Protein AF-A0A845TVR6-F1 (afdb_monomer_lite)

Secondary structure (DSSP, 8-state):
----PPP----PPP---------------PPPTT-EE-HHHHHHHH-S-SS-SS-EETTEE--EEE-TTT-TTTTTEEEEEPSTTHHHHHHHHHH--S-EEEEEEEETTEEEEEEEEEEEEEESSHHHHHHHHTTTT--GGGEEEEEEEEE-

pLDDT: mean 86.07, std 20.49, range [35.59, 98.5]

Sequence (152 aa):
MQRAKTKSLARVDISLATQNPTLIAPLPILFTIGECYTRDEIHGVLGGSKVSCLPSVDGKLVAACLSLKFSPAAPAVVLCGQGPKTTPASKLLALQRGKLPVFIKQAAGRWQFSGEFRVAEFFVDGPRFKECIAGSGRSLASVSYVVLLQPG

Structure (mmCIF, N/CA/C/O backbone):
data_AF-A0A845TVR6-F1
#
_entry.id   AF-A0A845TVR6-F1
#
loop_
_atom_site.group_PDB
_atom_site.id
_atom_site.type_symbol
_atom_site.label_atom_id
_atom_site.label_alt_id
_atom_site.label_comp_id
_atom_site.label_asym_id
_atom_site.label_entity_id
_atom_site.label_seq_id
_atom_site.pdbx_PDB_ins_code
_atom_site.Cartn_x
_atom_site.Cartn_y
_atom_site.Cartn_z
_atom_site.occupancy
_atom_site.B_iso_or_equiv
_atom_site.auth_seq_id
_atom_site.auth_comp_id
_atom_site.auth_asym_id
_atom_site.auth_atom_id
_atom_site.pdbx_PDB_model_num
ATOM 1 N N . MET A 1 1 ? -7.578 -3.354 89.042 1.00 43.09 1 MET A N 1
ATOM 2 C CA . MET A 1 1 ? -7.076 -4.260 87.981 1.00 43.09 1 MET A CA 1
ATOM 3 C C . MET A 1 1 ? -8.306 -4.841 87.281 1.00 43.09 1 MET A C 1
ATOM 5 O O . MET A 1 1 ? -9.115 -5.438 87.966 1.00 43.09 1 MET A O 1
ATOM 9 N N . GLN A 1 2 ? -8.706 -4.345 86.098 1.00 36.09 2 GLN A N 1
ATOM 10 C CA . GLN A 1 2 ? -8.334 -4.859 84.754 1.00 36.09 2 GLN A CA 1
ATOM 11 C C . GLN A 1 2 ? -8.658 -6.365 84.608 1.00 36.09 2 GLN A C 1
ATOM 13 O O . GLN A 1 2 ? -8.270 -7.129 85.472 1.00 36.09 2 GLN A O 1
ATOM 18 N N . ARG A 1 3 ? -9.308 -6.901 83.567 1.00 39.03 3 ARG A N 1
ATOM 19 C CA . ARG A 1 3 ? -9.632 -6.423 82.215 1.00 39.03 3 ARG A CA 1
ATOM 20 C C . ARG A 1 3 ? -10.641 -7.400 81.571 1.00 39.03 3 ARG A C 1
ATOM 22 O O . ARG A 1 3 ? -10.604 -8.592 81.839 1.00 39.03 3 ARG A O 1
ATOM 29 N N . ALA A 1 4 ? -11.482 -6.826 80.711 1.00 39.25 4 ALA A N 1
ATOM 30 C CA . ALA A 1 4 ? -12.146 -7.336 79.504 1.00 39.25 4 ALA A CA 1
ATOM 31 C C . ALA A 1 4 ? -12.286 -8.856 79.241 1.00 39.25 4 ALA A C 1
ATOM 33 O O . ALA A 1 4 ? -11.305 -9.574 79.073 1.00 39.25 4 ALA A O 1
ATOM 34 N N . LYS A 1 5 ? -13.541 -9.275 79.005 1.00 45.66 5 LYS A N 1
ATOM 35 C CA . LYS A 1 5 ? -13.907 -10.497 78.274 1.00 45.66 5 LYS A CA 1
ATOM 36 C C . LYS A 1 5 ? -13.563 -10.369 76.782 1.00 45.66 5 LYS A C 1
ATOM 38 O O . LYS A 1 5 ? -13.776 -9.329 76.161 1.00 45.66 5 LYS A O 1
ATOM 43 N N . THR A 1 6 ? -13.042 -11.463 76.243 1.00 41.06 6 THR A N 1
ATOM 44 C CA . THR A 1 6 ? -12.531 -11.670 74.885 1.00 41.06 6 THR A CA 1
ATOM 45 C C . THR A 1 6 ? -13.638 -11.693 73.819 1.00 41.06 6 THR A C 1
ATOM 47 O O . THR A 1 6 ? -14.706 -12.263 74.029 1.00 41.06 6 THR A O 1
ATOM 50 N N . LYS A 1 7 ? -13.345 -11.074 72.666 1.00 45.44 7 LYS A N 1
ATOM 51 C CA . LYS A 1 7 ? -14.117 -11.052 71.407 1.00 45.44 7 LYS A CA 1
ATOM 52 C C . LYS A 1 7 ? -14.033 -12.391 70.650 1.00 45.44 7 LYS A C 1
ATOM 54 O O . LYS A 1 7 ? -12.948 -12.955 70.589 1.00 45.44 7 LYS A O 1
ATOM 59 N N . SER A 1 8 ? -15.106 -12.796 69.960 1.00 38.44 8 SER A N 1
ATOM 60 C CA . SER A 1 8 ? -15.059 -13.585 68.704 1.00 38.44 8 SER A CA 1
ATOM 61 C C . SER A 1 8 ? -16.450 -13.582 68.037 1.00 38.44 8 SER A C 1
ATOM 63 O O . SER A 1 8 ? -17.403 -14.081 68.623 1.00 38.44 8 SER A O 1
ATOM 65 N N . LEU A 1 9 ? -16.683 -12.708 67.050 1.00 43.41 9 LEU A N 1
ATOM 66 C CA . LEU A 1 9 ? -16.792 -12.982 65.600 1.00 43.41 9 LEU A CA 1
ATOM 67 C C . LEU A 1 9 ? -17.912 -13.952 65.172 1.00 43.41 9 LEU A C 1
ATOM 69 O O . LEU A 1 9 ? -17.737 -15.163 65.230 1.00 43.41 9 LEU A O 1
ATOM 73 N N . ALA A 1 10 ? -18.973 -13.402 64.565 1.00 35.59 10 ALA A N 1
ATOM 74 C CA . ALA A 1 10 ? -19.658 -14.031 63.433 1.00 35.59 10 ALA A CA 1
ATOM 75 C C . ALA A 1 10 ? -20.468 -13.004 62.609 1.00 35.59 10 ALA A C 1
ATOM 77 O O . ALA A 1 10 ? -21.469 -12.478 63.076 1.00 35.59 10 ALA A O 1
ATOM 78 N N . ARG A 1 11 ? -19.994 -12.796 61.371 1.00 39.62 11 ARG A N 1
ATOM 79 C CA . ARG A 1 11 ? -20.730 -12.527 60.118 1.00 39.62 11 ARG A CA 1
ATOM 80 C C . ARG A 1 11 ? -21.574 -11.247 60.019 1.00 39.62 11 ARG A C 1
ATOM 82 O O . ARG A 1 11 ? -22.726 -11.199 60.420 1.00 39.62 11 ARG A O 1
ATOM 89 N N . VAL A 1 12 ? -20.984 -10.244 59.363 1.00 41.69 12 VAL A N 1
ATOM 90 C CA . VAL A 1 12 ? -21.722 -9.196 58.645 1.00 41.69 12 VAL A CA 1
ATOM 91 C C . VAL A 1 12 ? -22.066 -9.755 57.268 1.00 41.69 12 VAL A C 1
ATOM 93 O O . VAL A 1 12 ? -21.172 -10.213 56.552 1.00 41.69 12 VAL A O 1
ATOM 96 N N . ASP A 1 13 ? -23.355 -9.752 56.945 1.00 43.03 13 ASP A N 1
ATOM 97 C CA . ASP A 1 13 ? -23.871 -10.174 55.653 1.00 43.03 13 ASP A CA 1
ATOM 98 C C . ASP A 1 13 ? -23.418 -9.255 54.516 1.00 43.03 13 ASP A C 1
ATOM 100 O O . ASP A 1 13 ? -23.239 -8.042 54.643 1.00 43.03 13 ASP A O 1
ATOM 104 N N . ILE A 1 14 ? -23.200 -9.925 53.395 1.00 50.78 14 ILE A N 1
ATOM 105 C CA . ILE A 1 14 ? -22.651 -9.462 52.132 1.00 50.78 14 ILE A CA 1
ATOM 106 C C . ILE A 1 14 ? -23.632 -8.509 51.447 1.00 50.78 14 ILE A C 1
ATOM 108 O O . ILE A 1 14 ? -24.766 -8.886 51.172 1.00 50.78 14 ILE A O 1
ATOM 112 N N . SER A 1 15 ? -23.155 -7.329 51.050 1.00 46.66 15 SER A N 1
ATOM 113 C CA . SER A 1 15 ? -23.569 -6.722 49.780 1.00 46.66 15 SER A CA 1
ATOM 114 C C . SER A 1 15 ? -22.535 -5.689 49.331 1.00 46.66 15 SER A C 1
ATOM 116 O O . SER A 1 15 ? -22.668 -4.491 49.571 1.00 46.66 15 SER A O 1
ATOM 118 N N . LEU A 1 16 ? -21.463 -6.159 48.687 1.00 43.88 16 LEU A N 1
ATOM 119 C CA . LEU A 1 16 ? -20.768 -5.327 47.710 1.00 43.88 16 LEU A CA 1
ATOM 120 C C . LEU A 1 16 ? -21.459 -5.578 46.376 1.00 43.88 16 LEU A C 1
ATOM 122 O O . LEU A 1 16 ? -21.266 -6.624 45.760 1.00 43.88 16 LEU A O 1
ATOM 126 N N . ALA A 1 17 ? -22.261 -4.610 45.942 1.00 41.44 17 ALA A N 1
ATOM 127 C CA . ALA A 1 17 ? -22.633 -4.480 44.546 1.00 41.44 17 ALA A CA 1
ATOM 128 C C . ALA A 1 17 ? -21.341 -4.284 43.740 1.00 41.44 17 ALA A C 1
ATOM 130 O O . ALA A 1 17 ? -20.808 -3.179 43.631 1.00 41.44 17 ALA A O 1
ATOM 131 N N . THR A 1 18 ? -20.800 -5.380 43.220 1.00 41.19 18 THR A N 1
ATOM 132 C CA . THR A 1 18 ? -19.776 -5.373 42.187 1.00 41.19 18 THR A CA 1
ATOM 133 C C . THR A 1 18 ? -20.394 -4.736 40.954 1.00 41.19 18 THR A C 1
ATOM 135 O O . THR A 1 18 ? -21.139 -5.361 40.201 1.00 41.19 18 THR A O 1
ATOM 138 N N . GLN A 1 19 ? -20.112 -3.446 40.781 1.00 48.06 19 GLN A N 1
ATOM 139 C CA . GLN A 1 19 ? -20.274 -2.762 39.512 1.00 48.06 19 GLN A CA 1
ATOM 140 C C . GLN A 1 19 ? -19.525 -3.584 38.469 1.00 48.06 19 GLN A C 1
ATOM 142 O O . GLN A 1 19 ? -18.306 -3.724 38.521 1.00 48.06 19 GLN A O 1
ATOM 147 N N . ASN A 1 20 ? -20.293 -4.193 37.580 1.00 46.50 20 ASN A N 1
ATOM 148 C CA . ASN A 1 20 ? -19.806 -4.945 36.446 1.00 46.50 20 ASN A CA 1
ATOM 149 C C . ASN A 1 20 ? -19.301 -3.900 35.437 1.00 46.50 20 ASN A C 1
ATOM 151 O O . ASN A 1 20 ? -20.136 -3.159 34.911 1.00 46.50 20 ASN A O 1
ATOM 155 N N . PRO A 1 21 ? -17.990 -3.745 35.169 1.00 51.12 21 PRO A N 1
ATOM 156 C CA . PRO A 1 21 ? -17.586 -2.967 34.016 1.00 51.12 21 PRO A CA 1
ATOM 157 C C . PRO A 1 21 ? -17.974 -3.806 32.807 1.00 51.12 21 PRO A C 1
ATOM 159 O O . PRO A 1 21 ? -17.327 -4.802 32.486 1.00 51.12 21 PRO A O 1
ATOM 162 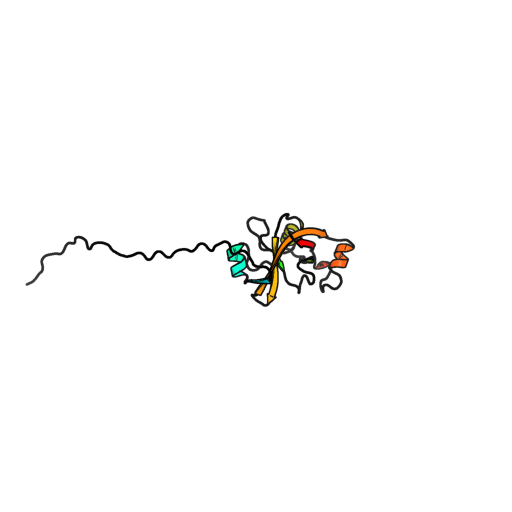N N . THR A 1 22 ? -19.084 -3.444 32.172 1.00 43.38 22 THR A N 1
ATOM 163 C CA . THR A 1 22 ? -19.470 -3.978 30.876 1.00 43.38 22 THR A CA 1
ATOM 164 C C . THR A 1 22 ? -18.304 -3.704 29.932 1.00 43.38 22 THR A C 1
ATOM 166 O O . THR A 1 22 ? -18.129 -2.590 29.441 1.00 43.38 22 THR A O 1
ATOM 169 N N . LEU A 1 23 ? -17.461 -4.714 29.717 1.00 46.72 23 LEU A N 1
ATOM 170 C CA . LEU A 1 23 ? -16.555 -4.772 28.584 1.00 46.72 23 LEU A CA 1
ATOM 171 C C . LEU A 1 23 ? -17.459 -4.819 27.360 1.00 46.72 23 LEU A C 1
ATOM 173 O O . LEU A 1 23 ? -17.896 -5.883 26.926 1.00 46.72 23 LEU A O 1
ATOM 177 N N . ILE A 1 24 ? -17.799 -3.639 26.848 1.00 49.94 24 ILE A N 1
ATOM 178 C CA . ILE A 1 24 ? -18.322 -3.496 25.503 1.00 49.94 24 ILE A CA 1
ATOM 179 C C . ILE A 1 24 ? -17.180 -3.990 24.623 1.00 49.94 24 ILE A C 1
ATOM 181 O O . ILE A 1 24 ? -16.223 -3.262 24.367 1.00 49.94 24 ILE A O 1
ATOM 185 N N . ALA A 1 25 ? -17.236 -5.261 24.224 1.00 45.59 25 ALA A N 1
ATOM 186 C CA . ALA A 1 25 ? -16.484 -5.709 23.070 1.00 45.59 25 ALA A CA 1
ATOM 187 C C . ALA A 1 25 ? -16.857 -4.729 21.950 1.00 45.59 25 ALA A C 1
ATOM 189 O O . ALA A 1 25 ? -18.056 -4.580 21.680 1.00 45.59 25 ALA A O 1
ATOM 190 N N . PRO A 1 26 ? -15.901 -3.978 21.375 1.00 49.22 26 PRO A N 1
ATOM 191 C CA . PRO A 1 26 ? -16.250 -3.047 20.326 1.00 49.22 26 PRO A CA 1
ATOM 192 C C . PRO A 1 26 ? -16.921 -3.862 19.223 1.00 49.22 26 PRO A C 1
ATOM 194 O O . PRO A 1 26 ? -16.365 -4.859 18.755 1.00 49.22 26 PRO A O 1
ATOM 197 N N . LEU A 1 27 ? -18.140 -3.458 18.848 1.00 44.81 27 LEU A N 1
ATOM 198 C CA . LEU A 1 27 ? -18.752 -3.869 17.586 1.00 44.81 27 LEU A CA 1
ATOM 199 C C . LEU A 1 27 ? -17.670 -3.778 16.504 1.00 44.81 27 LEU A C 1
ATOM 201 O O . LEU A 1 27 ? -16.853 -2.856 16.590 1.00 44.81 27 LEU A O 1
ATOM 205 N N . PRO A 1 28 ? -17.622 -4.687 15.514 1.00 52.03 28 PRO A N 1
ATOM 206 C CA . PRO A 1 28 ? -16.654 -4.560 14.437 1.00 52.03 28 PRO A CA 1
ATOM 207 C C . 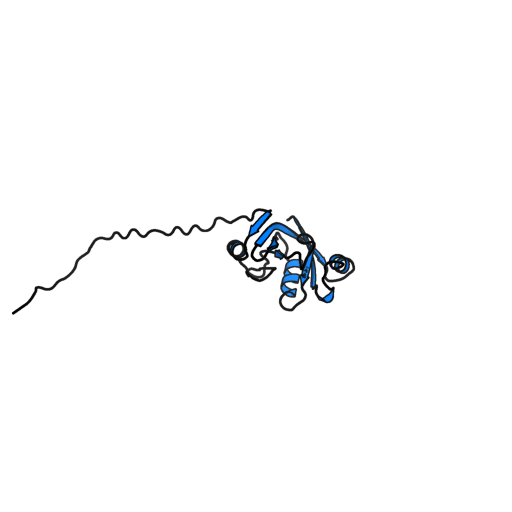PRO A 1 28 ? -16.843 -3.173 13.823 1.00 52.03 28 PRO A C 1
ATOM 209 O O . PRO A 1 28 ? -17.860 -2.904 13.183 1.00 52.03 28 PRO A O 1
ATOM 212 N N . ILE A 1 29 ? -15.908 -2.263 14.106 1.00 55.97 29 ILE A N 1
ATOM 213 C CA . ILE A 1 29 ? -15.930 -0.916 13.555 1.00 55.97 29 ILE A CA 1
ATOM 214 C C . ILE A 1 29 ? -15.633 -1.128 12.079 1.00 55.97 29 ILE A C 1
ATOM 216 O O . ILE A 1 29 ? -14.484 -1.328 11.685 1.00 55.97 29 ILE A O 1
ATOM 220 N N . LEU A 1 30 ? -16.687 -1.173 11.269 1.00 79.75 30 LEU A N 1
ATOM 221 C CA . LEU A 1 30 ? -16.538 -1.154 9.830 1.00 79.75 30 LEU A CA 1
ATOM 222 C C . LEU A 1 30 ? -16.007 0.233 9.477 1.00 79.75 30 LEU A C 1
ATOM 224 O O . LEU A 1 30 ? -16.609 1.245 9.837 1.00 79.75 30 LEU A O 1
ATOM 228 N N . PHE A 1 31 ? -14.850 0.287 8.827 1.00 93.94 31 PHE A N 1
ATOM 229 C CA . PHE A 1 31 ? -14.315 1.556 8.358 1.00 93.94 31 PHE A CA 1
ATOM 230 C C . PHE A 1 31 ? -15.258 2.156 7.310 1.00 93.94 31 PHE A C 1
ATOM 232 O O . PHE A 1 31 ? -15.701 1.468 6.388 1.00 93.94 31 PHE A O 1
ATOM 239 N N . THR A 1 32 ? -15.530 3.451 7.426 1.00 95.69 32 THR A N 1
ATOM 240 C CA . THR A 1 32 ? -16.369 4.200 6.488 1.00 95.69 32 THR A CA 1
ATOM 241 C C . THR A 1 32 ? -15.478 4.892 5.469 1.00 95.69 32 THR A C 1
ATOM 243 O O . THR A 1 32 ? -14.510 5.563 5.829 1.00 95.69 32 THR A O 1
ATOM 246 N N . ILE A 1 33 ? -15.763 4.701 4.178 1.00 96.25 33 ILE A N 1
ATOM 247 C CA . ILE A 1 33 ? -14.978 5.322 3.104 1.00 96.25 33 ILE A CA 1
ATOM 248 C C . ILE A 1 33 ? -15.029 6.844 3.265 1.00 96.25 33 ILE A C 1
ATOM 250 O O . ILE A 1 33 ? -16.102 7.417 3.421 1.00 96.25 33 ILE A O 1
ATOM 254 N N . GLY A 1 34 ? -13.865 7.488 3.210 1.00 96.44 34 GLY A N 1
ATOM 255 C CA . GLY A 1 34 ? -13.726 8.935 3.376 1.00 96.44 34 GLY A CA 1
ATOM 256 C C . GLY A 1 34 ? -13.456 9.387 4.814 1.00 96.44 34 GLY A C 1
ATOM 257 O O . GLY A 1 34 ? -12.933 10.488 4.996 1.00 96.44 34 GLY A O 1
ATOM 258 N N . GLU A 1 35 ? -13.691 8.539 5.817 1.00 97.62 35 GLU A N 1
ATOM 259 C CA . GLU A 1 35 ? -13.416 8.871 7.218 1.00 97.62 35 GLU A CA 1
ATOM 260 C C . GLU A 1 35 ? -11.941 8.689 7.584 1.00 97.62 35 GLU A C 1
ATOM 262 O O . GLU A 1 35 ? -11.224 7.872 6.997 1.00 97.62 35 GLU A O 1
ATOM 267 N N . CYS A 1 36 ? -11.475 9.475 8.556 1.00 97.50 36 CYS A N 1
ATOM 268 C CA . CYS A 1 36 ? -10.093 9.454 9.031 1.00 97.50 36 CYS A CA 1
ATOM 269 C C . CYS A 1 36 ? -9.947 8.689 10.344 1.00 97.50 36 CYS A C 1
ATOM 271 O O . CYS A 1 36 ? -10.695 8.909 11.288 1.00 97.50 36 CYS A O 1
ATOM 273 N N . TYR A 1 37 ? -8.890 7.886 10.415 1.00 97.12 37 TYR A N 1
ATOM 274 C CA . TYR A 1 37 ? -8.548 7.054 11.558 1.00 97.12 37 TYR A CA 1
ATOM 275 C C . TYR A 1 37 ? -7.084 7.243 11.955 1.00 97.12 37 TYR A C 1
ATOM 277 O O . TYR A 1 37 ? -6.208 7.575 11.146 1.00 97.12 37 TYR A O 1
ATOM 285 N N . THR A 1 38 ? -6.804 7.001 13.223 1.00 97.12 38 THR A N 1
ATOM 286 C CA . THR A 1 38 ? -5.464 6.909 13.791 1.00 97.12 38 THR A CA 1
ATOM 287 C C . THR A 1 38 ? -4.870 5.519 13.568 1.00 97.12 38 THR A C 1
ATOM 289 O O . THR A 1 38 ? -5.557 4.548 13.245 1.00 97.12 38 THR A O 1
ATOM 292 N N . ARG A 1 39 ? -3.552 5.380 13.763 1.00 96.94 39 ARG A N 1
ATOM 293 C CA . ARG A 1 39 ? -2.915 4.052 13.733 1.00 96.94 39 ARG A CA 1
ATOM 294 C C . ARG A 1 39 ? -3.376 3.158 14.883 1.00 96.94 39 ARG A C 1
ATOM 296 O O . ARG A 1 39 ? -3.361 1.944 14.705 1.00 96.94 39 ARG A O 1
ATOM 303 N N . ASP A 1 40 ? -3.780 3.737 16.013 1.00 96.44 40 ASP A N 1
ATOM 304 C CA . ASP A 1 40 ? -4.311 2.997 17.157 1.00 96.44 40 ASP A CA 1
ATOM 305 C C . ASP A 1 40 ? -5.694 2.418 16.863 1.00 96.44 40 ASP A C 1
ATOM 307 O O . ASP A 1 40 ? -5.903 1.236 17.111 1.00 96.44 40 ASP A O 1
ATOM 311 N N . GLU A 1 41 ? -6.593 3.192 16.253 1.00 95.94 41 GLU A N 1
ATOM 312 C CA . GLU A 1 41 ? -7.916 2.704 15.835 1.00 95.94 41 GLU A CA 1
ATOM 313 C C . GLU A 1 41 ? -7.798 1.619 14.763 1.00 95.94 41 GLU A C 1
ATOM 315 O O . GLU A 1 41 ? -8.393 0.551 14.898 1.00 95.94 41 GLU A O 1
ATOM 320 N N . ILE A 1 42 ? -6.962 1.837 13.738 1.00 96.50 42 ILE A N 1
ATOM 321 C CA . ILE A 1 42 ? -6.735 0.827 12.692 1.00 96.50 42 ILE A CA 1
ATOM 322 C C . ILE A 1 42 ? -6.196 -0.472 13.307 1.00 96.50 42 ILE A C 1
ATOM 324 O O . ILE A 1 42 ? -6.650 -1.558 12.955 1.00 96.50 42 ILE A O 1
ATOM 328 N N . HIS A 1 43 ? -5.242 -0.369 14.236 1.00 96.19 43 HIS A N 1
ATOM 329 C CA . HIS A 1 43 ? -4.699 -1.522 14.949 1.00 96.19 43 HIS A CA 1
ATOM 330 C C . HIS A 1 43 ? -5.732 -2.199 15.856 1.00 96.19 43 HIS A C 1
ATOM 332 O O . HIS A 1 43 ? -5.762 -3.422 15.913 1.00 96.19 43 HIS A O 1
ATOM 338 N N . GLY A 1 44 ? -6.574 -1.436 16.553 1.00 95.19 44 GLY A N 1
ATOM 339 C CA . GLY A 1 44 ? -7.605 -1.988 17.431 1.00 95.19 44 GLY A CA 1
ATOM 340 C C . GLY A 1 44 ? -8.610 -2.870 16.687 1.00 95.19 44 GLY A C 1
ATOM 341 O O . GLY A 1 44 ? -9.098 -3.840 17.256 1.00 95.19 44 GLY A O 1
ATOM 342 N N . VAL A 1 45 ? -8.873 -2.565 15.412 1.00 94.56 45 VAL A N 1
ATOM 343 C CA . VAL A 1 45 ? -9.805 -3.325 14.563 1.00 94.56 45 VAL A CA 1
ATOM 344 C C . VAL A 1 45 ? -9.110 -4.446 13.785 1.00 94.56 45 VAL A C 1
ATOM 346 O O . VAL A 1 45 ? -9.612 -5.564 13.742 1.00 94.56 45 VAL A O 1
ATOM 349 N N . LEU A 1 46 ? -7.969 -4.162 13.145 1.00 95.12 46 LEU A N 1
ATOM 350 C CA . LEU A 1 46 ? -7.321 -5.081 12.193 1.00 95.12 46 LEU A CA 1
ATOM 351 C C . LEU A 1 46 ? -6.097 -5.809 12.764 1.00 95.12 46 LEU A C 1
ATOM 353 O O . LEU A 1 46 ? -5.575 -6.733 12.142 1.00 95.12 46 LEU A O 1
ATOM 357 N N . GLY A 1 47 ? -5.594 -5.378 13.919 1.00 95.19 47 GLY A N 1
ATOM 358 C CA . GLY A 1 47 ? -4.334 -5.843 14.484 1.00 95.19 47 GLY A CA 1
ATOM 359 C C . GLY A 1 47 ? -3.103 -5.339 13.720 1.00 95.19 47 GLY A C 1
ATOM 360 O O . GLY A 1 47 ? -3.078 -4.260 13.121 1.00 95.19 47 GLY A O 1
ATOM 361 N N . GLY A 1 48 ? -2.028 -6.125 13.780 1.00 95.56 48 GLY A N 1
ATOM 362 C CA . GLY A 1 48 ? -0.760 -5.850 13.102 1.00 95.56 48 GLY A CA 1
ATOM 363 C C . GLY A 1 48 ? 0.004 -4.638 13.64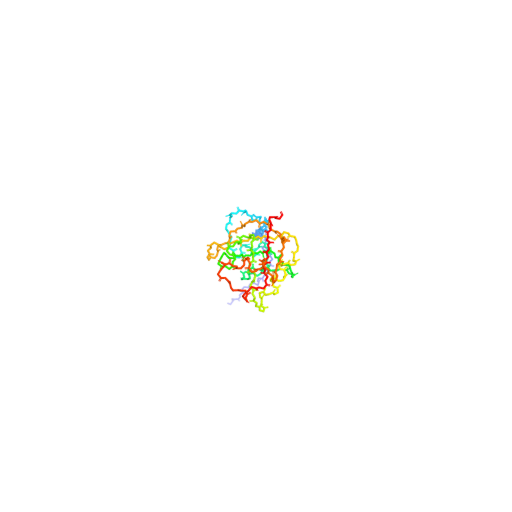7 1.00 95.56 48 GLY A C 1
ATOM 364 O O . GLY A 1 48 ? -0.354 -4.024 14.645 1.00 95.56 48 GLY A O 1
ATOM 365 N N . SER A 1 49 ? 1.124 -4.282 13.020 1.00 94.69 49 SER A N 1
ATOM 366 C CA . SER A 1 49 ? 2.001 -3.221 13.541 1.00 94.69 49 SER A CA 1
ATOM 367 C C . SER A 1 49 ? 1.424 -1.813 13.324 1.00 94.69 49 SER A C 1
ATOM 369 O O . SER A 1 49 ? 1.122 -1.458 12.189 1.00 94.69 49 SER A O 1
ATOM 371 N N . LYS A 1 50 ? 1.489 -0.934 14.333 1.00 96.00 50 LYS A N 1
ATOM 372 C CA . LYS A 1 50 ? 1.130 0.500 14.232 1.00 96.00 50 LYS A CA 1
ATOM 373 C C . LYS A 1 50 ? 2.091 1.349 13.382 1.00 96.00 50 LYS A C 1
ATOM 375 O O . LYS A 1 50 ? 1.709 2.414 12.908 1.00 96.00 50 LYS A O 1
ATOM 380 N N . VAL A 1 51 ? 3.318 0.879 13.148 1.00 93.12 51 VAL A N 1
ATOM 381 C CA . VAL A 1 51 ? 4.381 1.649 12.466 1.00 93.12 51 VAL A CA 1
ATOM 382 C C . VAL A 1 51 ? 4.517 1.282 10.984 1.00 93.12 51 VAL A C 1
ATOM 384 O O . VAL A 1 51 ? 4.652 2.160 10.136 1.00 93.12 51 VAL A O 1
ATOM 387 N N . SER A 1 52 ? 4.470 -0.011 10.659 1.00 92.75 52 SER A N 1
ATOM 388 C CA . SER A 1 52 ? 4.519 -0.514 9.280 1.00 92.75 52 SER A CA 1
ATOM 389 C C . SER A 1 52 ? 3.400 0.069 8.410 1.00 92.75 52 SER A C 1
ATOM 391 O O . SER A 1 52 ? 2.247 0.145 8.836 1.00 92.75 52 SER A O 1
ATOM 393 N N . CYS A 1 53 ? 3.748 0.410 7.165 1.00 94.19 53 CYS A N 1
ATOM 394 C CA . CYS A 1 53 ? 2.791 0.770 6.113 1.00 94.19 53 CYS A CA 1
ATOM 395 C C . CYS A 1 53 ? 1.991 -0.445 5.620 1.00 94.19 53 CYS A C 1
ATOM 397 O O . CYS A 1 53 ? 0.900 -0.290 5.091 1.00 94.19 53 CYS A O 1
ATOM 399 N N . LEU A 1 54 ? 2.523 -1.653 5.796 1.00 96.38 54 LEU A N 1
ATOM 400 C CA . LEU A 1 54 ? 1.871 -2.912 5.446 1.00 96.38 54 LEU A CA 1
ATOM 401 C C . LEU A 1 54 ? 1.794 -3.761 6.724 1.00 96.38 54 LEU A C 1
ATOM 403 O O . LEU A 1 54 ? 2.652 -4.623 6.942 1.00 96.38 54 LEU A O 1
ATOM 407 N N . PRO A 1 55 ? 0.883 -3.436 7.662 1.00 96.50 55 PRO A N 1
ATOM 408 C CA . PRO A 1 55 ? 0.682 -4.247 8.856 1.00 96.50 55 PRO A CA 1
ATOM 409 C C . PRO A 1 55 ? 0.252 -5.665 8.477 1.00 96.50 55 PRO A C 1
ATOM 411 O O . PRO A 1 55 ? -0.567 -5.864 7.578 1.00 96.50 55 PRO A O 1
ATOM 414 N N . SER A 1 56 ? 0.793 -6.643 9.198 1.00 96.19 56 SER A N 1
ATOM 415 C CA . SER A 1 56 ? 0.447 -8.054 9.057 1.00 96.19 56 SER A CA 1
ATOM 416 C C . SER A 1 56 ? 0.129 -8.701 10.395 1.00 96.19 56 SER A C 1
ATOM 418 O O . SER A 1 56 ? 0.625 -8.266 11.436 1.00 96.19 56 SER A O 1
ATOM 420 N N . VAL A 1 57 ? -0.687 -9.748 10.331 1.00 95.81 57 VAL A N 1
ATOM 421 C CA . VAL A 1 57 ? -0.998 -10.684 11.414 1.00 95.81 57 VAL A CA 1
ATOM 422 C C . VAL A 1 57 ? -0.834 -12.086 10.833 1.00 95.81 57 VAL A C 1
ATOM 424 O O . VAL A 1 57 ? -1.291 -12.340 9.720 1.00 95.81 57 VAL A O 1
ATOM 427 N N . ASP A 1 58 ? -0.108 -12.959 11.531 1.00 93.69 58 ASP A N 1
ATOM 428 C CA . ASP A 1 58 ? 0.119 -14.359 11.135 1.00 93.69 58 ASP A CA 1
ATOM 429 C C . ASP A 1 58 ? 0.552 -14.542 9.668 1.00 93.69 58 ASP A C 1
ATOM 431 O O . ASP A 1 58 ? 0.066 -15.403 8.935 1.00 93.69 58 ASP A O 1
ATOM 435 N N . GLY A 1 59 ? 1.465 -13.679 9.209 1.00 91.88 59 GLY A N 1
ATOM 436 C CA . GLY A 1 59 ? 2.019 -13.735 7.852 1.00 91.88 59 GLY A CA 1
ATOM 437 C C . GLY A 1 59 ? 1.090 -13.231 6.741 1.00 91.88 59 GLY A C 1
ATOM 438 O O . GLY A 1 59 ? 1.444 -13.360 5.572 1.00 91.88 59 GLY A O 1
ATOM 439 N N . LYS A 1 60 ? -0.061 -12.632 7.072 1.00 95.62 60 LYS A N 1
ATOM 440 C CA . LYS A 1 60 ? -0.996 -12.023 6.112 1.00 95.62 60 LYS A CA 1
ATOM 441 C C . LYS A 1 60 ? -1.103 -10.523 6.332 1.00 95.62 60 LYS A C 1
ATOM 443 O O . LYS A 1 60 ? -1.177 -10.067 7.470 1.00 95.62 60 LYS A O 1
ATOM 448 N N . LEU A 1 61 ? -1.122 -9.744 5.253 1.00 96.88 61 LEU A N 1
ATOM 449 C CA . LEU A 1 61 ? -1.398 -8.312 5.330 1.00 96.88 61 LEU A CA 1
ATOM 450 C C . LEU A 1 61 ? -2.856 -8.091 5.714 1.00 96.88 61 LEU A C 1
ATOM 452 O O . LEU A 1 61 ? -3.750 -8.667 5.095 1.00 96.88 61 LEU A O 1
ATOM 456 N N . VAL A 1 62 ? -3.070 -7.229 6.702 1.00 97.12 62 VAL A N 1
ATOM 457 C CA . VAL A 1 62 ? -4.407 -6.872 7.197 1.00 97.12 62 VAL A CA 1
ATOM 458 C C . VAL A 1 62 ? -4.849 -5.487 6.732 1.00 97.12 62 VAL A C 1
ATOM 460 O O . VAL A 1 62 ? -6.038 -5.205 6.703 1.00 97.12 62 VAL A O 1
ATOM 463 N N . ALA A 1 63 ? -3.908 -4.626 6.332 1.00 97.50 63 ALA A N 1
ATOM 464 C CA . ALA A 1 63 ? -4.194 -3.337 5.709 1.00 97.50 63 ALA A CA 1
ATOM 465 C C . ALA A 1 63 ? -3.009 -2.847 4.865 1.00 97.50 63 ALA A C 1
ATOM 467 O O . ALA A 1 63 ? -1.876 -3.301 5.037 1.00 97.50 63 ALA A O 1
ATOM 468 N N . ALA A 1 64 ? -3.257 -1.845 4.022 1.00 97.88 64 ALA A N 1
ATOM 469 C CA . ALA A 1 64 ? -2.232 -1.001 3.423 1.00 97.88 64 ALA A CA 1
ATOM 470 C C . ALA A 1 64 ? -2.425 0.455 3.864 1.00 97.88 64 ALA A C 1
ATOM 472 O O . ALA A 1 64 ? -3.375 1.119 3.473 1.00 97.88 64 ALA A O 1
ATOM 473 N N . CYS A 1 65 ? -1.511 0.962 4.683 1.00 98.00 65 CYS A N 1
ATOM 474 C CA . CYS A 1 65 ? -1.447 2.351 5.125 1.00 98.00 65 CYS A CA 1
ATOM 475 C C . CYS A 1 65 ? -0.415 3.093 4.268 1.00 98.00 65 CYS A C 1
ATOM 477 O O . CYS A 1 65 ? 0.786 3.055 4.540 1.00 98.00 65 CYS A O 1
ATOM 479 N N . LEU A 1 66 ? -0.881 3.756 3.213 1.00 97.81 66 LEU A N 1
ATOM 480 C CA . LEU A 1 66 ? -0.061 4.342 2.156 1.00 97.81 66 LEU A CA 1
ATOM 481 C C . LEU A 1 66 ? 0.092 5.858 2.303 1.00 97.81 66 LEU A C 1
ATOM 483 O O . LEU A 1 66 ? -0.767 6.551 2.840 1.00 97.81 66 LEU A O 1
ATOM 487 N N . SER A 1 67 ? 1.187 6.399 1.775 1.00 96.75 67 SER A N 1
ATOM 488 C CA . SER A 1 67 ? 1.408 7.844 1.705 1.00 96.75 67 SER A CA 1
ATOM 489 C C . SER A 1 67 ? 1.621 8.277 0.263 1.00 96.75 67 SER A C 1
ATOM 491 O O . SER A 1 67 ? 2.488 7.730 -0.422 1.00 96.75 67 SER A O 1
ATOM 493 N N . LEU A 1 68 ? 0.907 9.327 -0.150 1.00 96.69 68 LEU A N 1
ATOM 494 C CA . LEU A 1 68 ? 1.045 9.929 -1.481 1.00 96.69 68 LEU A CA 1
ATOM 495 C C . LEU A 1 68 ? 2.459 10.466 -1.748 1.00 96.69 68 LEU A C 1
ATOM 497 O O . LEU A 1 68 ? 2.885 10.538 -2.892 1.00 96.69 68 LEU A O 1
ATOM 501 N N . LYS A 1 69 ? 3.242 10.746 -0.697 1.00 95.19 69 LYS A N 1
ATOM 502 C CA . LYS A 1 69 ? 4.664 11.096 -0.831 1.00 95.19 69 LYS A CA 1
ATOM 503 C C . LYS A 1 69 ? 5.491 9.974 -1.473 1.00 95.19 69 LYS A C 1
ATOM 505 O O . LYS A 1 69 ? 6.449 10.254 -2.181 1.00 95.19 69 LYS A O 1
ATOM 510 N N . PHE A 1 70 ? 5.169 8.713 -1.180 1.00 94.69 70 PHE A N 1
ATOM 511 C CA . PHE A 1 70 ? 5.916 7.554 -1.684 1.00 94.69 70 PHE A CA 1
ATOM 512 C C . PHE A 1 70 ? 5.207 6.847 -2.836 1.00 94.69 70 PHE A C 1
ATOM 514 O O . PHE A 1 70 ? 5.851 6.148 -3.612 1.00 94.69 70 PHE A O 1
ATOM 521 N N . SER A 1 71 ? 3.890 6.999 -2.939 1.00 96.88 71 SER A N 1
ATOM 522 C CA . SER A 1 71 ? 3.064 6.441 -4.008 1.00 96.88 71 SER A CA 1
ATOM 523 C C . SER A 1 71 ? 2.033 7.491 -4.430 1.00 96.88 71 SER A C 1
ATOM 525 O O . SER A 1 71 ? 0.908 7.462 -3.935 1.00 96.88 71 SER A O 1
ATOM 527 N N . PRO A 1 72 ? 2.412 8.446 -5.300 1.00 97.38 72 PRO A N 1
ATOM 528 C CA . PRO A 1 72 ? 1.555 9.579 -5.668 1.00 97.38 72 PRO A CA 1
ATOM 529 C C . PRO A 1 72 ? 0.223 9.183 -6.311 1.00 97.38 72 PRO A C 1
ATOM 531 O O . PRO A 1 72 ? -0.760 9.894 -6.159 1.00 97.38 72 PRO A O 1
ATOM 534 N N . ALA A 1 73 ? 0.188 8.033 -6.987 1.00 97.19 73 ALA A N 1
ATOM 535 C CA . ALA A 1 73 ? -1.005 7.478 -7.623 1.00 97.19 73 ALA A CA 1
ATOM 536 C C . ALA A 1 73 ? -1.722 6.417 -6.758 1.00 97.19 73 ALA A C 1
ATOM 538 O O . ALA A 1 73 ? -2.516 5.624 -7.270 1.00 97.19 73 ALA A O 1
ATOM 539 N N . ALA A 1 74 ? -1.445 6.363 -5.450 1.00 97.19 74 ALA A N 1
ATOM 540 C CA . ALA A 1 74 ? -2.209 5.516 -4.539 1.00 97.19 74 ALA A CA 1
ATOM 541 C C . ALA A 1 74 ? -3.676 6.000 -4.446 1.00 97.19 74 ALA A C 1
ATOM 543 O O . ALA A 1 74 ? -3.926 7.202 -4.530 1.00 97.19 74 ALA A O 1
ATOM 544 N N . PRO A 1 75 ? -4.651 5.092 -4.248 1.00 97.44 75 PRO A N 1
ATOM 545 C CA . PRO A 1 75 ? -4.479 3.662 -3.975 1.00 97.44 75 PRO A CA 1
ATOM 546 C C . PRO A 1 75 ? -4.198 2.807 -5.220 1.00 97.44 75 PRO A C 1
ATOM 548 O O . PRO A 1 75 ? -3.696 1.701 -5.067 1.00 97.44 75 PRO A O 1
ATOM 551 N N . ALA A 1 76 ? -4.474 3.300 -6.431 1.00 97.94 76 ALA A N 1
ATOM 552 C CA . ALA A 1 76 ? -4.422 2.501 -7.659 1.00 97.94 76 ALA A CA 1
ATOM 553 C C . ALA A 1 76 ? -3.020 1.959 -7.988 1.00 97.94 76 ALA A C 1
ATOM 555 O O . ALA A 1 76 ? -2.893 0.836 -8.472 1.00 97.94 76 ALA A O 1
ATOM 556 N N . VAL A 1 77 ? -1.966 2.729 -7.704 1.00 98.12 77 VAL A N 1
ATOM 557 C CA . VAL A 1 77 ? -0.572 2.311 -7.904 1.00 98.12 77 VAL A CA 1
ATOM 558 C C . VAL A 1 77 ? 0.199 2.438 -6.599 1.00 98.12 77 VAL A C 1
ATOM 560 O O . VAL A 1 77 ? 0.307 3.524 -6.026 1.00 98.12 77 VAL A O 1
ATOM 563 N N . VAL A 1 78 ? 0.793 1.333 -6.154 1.00 98.12 78 VAL A N 1
ATOM 564 C CA . VAL A 1 78 ? 1.656 1.287 -4.972 1.00 98.12 78 VAL A CA 1
ATOM 565 C C . VAL A 1 78 ? 3.096 1.050 -5.405 1.00 98.12 78 VAL A C 1
ATOM 567 O O . VAL A 1 78 ? 3.421 0.031 -6.013 1.00 98.12 78 VAL A O 1
ATOM 570 N N . LEU A 1 79 ? 3.973 1.996 -5.069 1.00 98.06 79 LEU A N 1
ATOM 571 C CA . LEU A 1 79 ? 5.408 1.913 -5.335 1.00 98.06 79 LEU A CA 1
ATOM 572 C C . LEU A 1 79 ? 6.112 1.378 -4.090 1.00 98.06 79 LEU A C 1
ATOM 574 O O . LEU A 1 79 ? 6.477 2.128 -3.178 1.00 98.06 79 LEU A O 1
ATOM 578 N N . CYS A 1 80 ? 6.288 0.065 -4.030 1.00 96.56 80 CYS A N 1
ATOM 579 C CA . CYS A 1 80 ? 6.819 -0.593 -2.851 1.00 96.56 80 CYS A CA 1
ATOM 580 C C . CYS A 1 80 ? 8.332 -0.376 -2.729 1.00 96.56 80 CYS A C 1
ATOM 582 O O . CYS A 1 80 ? 9.084 -0.538 -3.687 1.00 96.56 80 CYS A O 1
ATOM 584 N N . GLY A 1 81 ? 8.804 -0.002 -1.540 1.00 93.06 81 GLY A N 1
ATOM 585 C CA . GLY A 1 81 ? 10.216 0.312 -1.319 1.00 93.06 81 GLY A CA 1
ATOM 586 C C . GLY A 1 81 ? 11.146 -0.895 -1.400 1.00 93.06 81 GLY A C 1
ATOM 587 O O . GLY A 1 81 ? 10.756 -2.015 -1.075 1.00 93.06 81 GLY A O 1
ATOM 588 N N . GLN A 1 82 ? 12.391 -0.647 -1.794 1.00 92.56 82 GLN A N 1
ATOM 589 C CA . GLN A 1 82 ? 13.498 -1.598 -1.706 1.00 92.56 82 GLN A CA 1
ATOM 590 C C . GLN A 1 82 ? 14.159 -1.508 -0.323 1.00 92.56 82 GLN A C 1
ATOM 592 O O . GLN A 1 82 ? 14.325 -0.415 0.220 1.00 92.56 82 GLN A O 1
ATOM 597 N N . GLY A 1 83 ? 14.509 -2.651 0.269 1.00 91.06 83 GLY A N 1
ATOM 598 C CA . GLY A 1 83 ? 15.220 -2.712 1.552 1.00 91.06 83 GLY A CA 1
ATOM 599 C C . GLY A 1 83 ? 14.963 -3.990 2.363 1.00 91.06 83 GLY A C 1
ATOM 600 O O . GLY A 1 83 ? 13.986 -4.694 2.101 1.00 91.06 83 GLY A O 1
ATOM 601 N N . PRO A 1 84 ? 15.793 -4.300 3.378 1.00 88.00 84 PRO A N 1
ATOM 602 C CA . PRO A 1 84 ? 15.731 -5.585 4.087 1.00 88.00 84 PRO A CA 1
ATOM 603 C C . PRO A 1 84 ? 14.390 -5.843 4.786 1.00 88.00 84 PRO A C 1
ATOM 605 O O . PRO A 1 84 ? 13.910 -6.970 4.819 1.00 88.00 84 PRO A O 1
ATOM 608 N N . LYS A 1 85 ? 13.766 -4.786 5.323 1.00 85.88 85 LYS A N 1
ATOM 609 C CA . LYS A 1 85 ? 12.478 -4.870 6.033 1.00 85.88 85 LYS A CA 1
ATOM 610 C C . LYS A 1 85 ? 11.267 -4.648 5.124 1.00 85.88 85 LYS A C 1
ATOM 612 O O . LYS A 1 85 ? 10.185 -5.138 5.420 1.00 85.88 85 LYS A O 1
ATOM 617 N N . THR A 1 86 ? 11.433 -3.894 4.040 1.00 88.69 86 THR A N 1
ATOM 618 C CA . THR A 1 86 ? 10.341 -3.491 3.142 1.00 88.69 86 THR A CA 1
ATOM 619 C C . THR A 1 86 ? 10.086 -4.528 2.060 1.00 88.69 86 THR A C 1
ATOM 621 O O . THR A 1 86 ? 8.937 -4.890 1.844 1.00 88.69 86 THR A O 1
ATOM 624 N N . THR A 1 87 ? 11.137 -5.069 1.442 1.00 92.62 87 THR A N 1
ATOM 625 C CA . THR A 1 87 ? 11.029 -6.019 0.320 1.00 92.62 87 THR A CA 1
ATOM 626 C C . THR A 1 87 ? 10.191 -7.262 0.647 1.00 92.62 87 THR A C 1
ATOM 628 O O . THR A 1 87 ? 9.366 -7.636 -0.188 1.00 92.62 87 THR A O 1
ATOM 631 N N . PRO A 1 88 ? 10.310 -7.893 1.837 1.00 94.50 88 PRO A N 1
ATOM 632 C CA . PRO A 1 88 ? 9.442 -9.016 2.192 1.00 94.50 88 PRO A CA 1
ATOM 633 C C . PRO A 1 88 ? 7.957 -8.631 2.227 1.00 94.50 88 PRO A C 1
ATOM 635 O O . PRO A 1 88 ? 7.123 -9.364 1.700 1.00 94.50 88 PRO A O 1
ATOM 638 N N . ALA A 1 89 ? 7.627 -7.457 2.775 1.00 94.06 89 ALA A N 1
ATOM 639 C CA . ALA A 1 89 ? 6.258 -6.947 2.798 1.00 94.06 89 ALA A CA 1
ATOM 640 C C . ALA A 1 89 ? 5.760 -6.562 1.393 1.00 94.06 89 ALA A C 1
ATOM 642 O O . ALA A 1 89 ? 4.607 -6.825 1.068 1.00 94.06 89 ALA A O 1
ATOM 643 N N . SER A 1 90 ? 6.629 -6.009 0.539 1.00 94.88 90 SER A N 1
ATOM 644 C CA . SER A 1 90 ? 6.333 -5.721 -0.872 1.00 94.88 90 SER A CA 1
ATOM 645 C C . SER A 1 90 ? 5.970 -6.988 -1.644 1.00 94.88 90 SER A C 1
ATOM 647 O O . SER A 1 90 ? 4.953 -7.031 -2.331 1.00 94.88 90 SER A O 1
ATOM 649 N N . LYS A 1 91 ? 6.781 -8.042 -1.489 1.00 96.75 91 LYS A N 1
ATOM 650 C CA . LYS A 1 91 ? 6.529 -9.349 -2.101 1.00 96.75 91 LYS A CA 1
ATOM 651 C C . LYS A 1 91 ? 5.225 -9.951 -1.580 1.00 96.75 91 LYS A C 1
ATOM 653 O O . LYS A 1 91 ? 4.447 -10.482 -2.365 1.00 96.75 91 LYS A O 1
ATOM 658 N N . LEU A 1 92 ? 4.973 -9.850 -0.273 1.00 96.94 92 LEU A N 1
ATOM 659 C CA . LEU A 1 92 ? 3.725 -10.327 0.318 1.00 96.94 92 LEU A CA 1
ATOM 660 C C . LEU A 1 92 ? 2.515 -9.579 -0.253 1.00 96.94 92 LEU A C 1
ATOM 662 O O . LEU A 1 92 ? 1.547 -10.228 -0.628 1.00 96.94 92 LEU A O 1
ATOM 666 N N . LEU A 1 93 ? 2.589 -8.250 -0.394 1.00 97.25 93 LEU A N 1
ATOM 667 C CA . LEU A 1 93 ? 1.532 -7.464 -1.032 1.00 97.25 93 LEU A CA 1
ATOM 668 C C . LEU A 1 93 ? 1.283 -7.930 -2.464 1.00 97.25 93 LEU A C 1
ATOM 670 O O . LEU A 1 93 ? 0.142 -8.194 -2.802 1.00 97.25 93 LEU A O 1
ATOM 674 N N . ALA A 1 94 ? 2.329 -8.071 -3.280 1.00 97.38 94 ALA A N 1
ATOM 675 C CA . ALA A 1 94 ? 2.207 -8.467 -4.683 1.00 97.38 94 ALA A CA 1
ATOM 676 C C . ALA A 1 94 ? 1.554 -9.849 -4.881 1.00 97.38 94 ALA A C 1
ATOM 678 O O . ALA A 1 94 ? 0.867 -10.078 -5.877 1.00 97.38 94 ALA A O 1
ATOM 679 N N . LEU A 1 95 ? 1.778 -10.778 -3.947 1.00 96.50 95 LEU A N 1
ATOM 680 C CA . LEU A 1 95 ? 1.327 -12.167 -4.064 1.00 96.50 95 LEU A CA 1
ATOM 681 C C . LEU A 1 95 ? 0.026 -12.460 -3.309 1.00 96.50 95 LEU A C 1
ATOM 683 O O . LEU A 1 95 ? -0.691 -13.391 -3.684 1.00 96.50 95 LEU A O 1
ATOM 687 N N . GLN A 1 96 ? -0.285 -11.704 -2.253 1.00 95.25 96 GLN A N 1
ATOM 688 C CA . GLN A 1 96 ? -1.491 -11.919 -1.463 1.00 95.25 96 GLN A CA 1
ATOM 689 C C . GLN A 1 96 ? -2.740 -11.661 -2.310 1.00 95.25 96 GLN A C 1
ATOM 691 O O . GLN A 1 96 ? -2.871 -10.655 -3.006 1.00 95.25 96 GLN A O 1
ATOM 696 N N . ARG A 1 97 ? -3.687 -12.596 -2.227 1.00 93.38 97 ARG A N 1
ATOM 697 C CA . ARG A 1 97 ? -4.995 -12.505 -2.877 1.00 93.38 97 ARG A CA 1
ATOM 698 C C . ARG A 1 97 ? -6.069 -12.166 -1.850 1.00 93.38 97 ARG A C 1
ATOM 700 O O . ARG A 1 97 ? -5.892 -12.407 -0.658 1.00 93.38 97 ARG A O 1
ATOM 707 N N . GLY A 1 98 ? -7.190 -11.647 -2.337 1.00 93.00 98 GLY A N 1
ATOM 708 C CA . GLY A 1 98 ? -8.311 -11.213 -1.508 1.00 93.00 98 GLY A CA 1
ATOM 709 C C . GLY A 1 98 ? -8.356 -9.702 -1.312 1.00 93.00 98 GLY A C 1
ATOM 710 O O . GLY A 1 98 ? -7.553 -8.958 -1.881 1.00 93.00 98 GLY A O 1
ATOM 711 N N . LYS A 1 99 ? -9.349 -9.270 -0.535 1.00 94.75 99 LYS A N 1
ATOM 712 C CA . LYS A 1 99 ? -9.579 -7.865 -0.212 1.00 94.75 99 LYS A CA 1
ATOM 713 C C . LYS A 1 99 ? -8.604 -7.393 0.866 1.00 94.75 99 LYS A C 1
ATOM 715 O O . LYS A 1 99 ? -8.289 -8.131 1.796 1.00 94.75 99 LYS A O 1
ATOM 720 N N . LEU A 1 100 ? -8.134 -6.163 0.718 1.00 96.12 100 LEU A N 1
ATOM 721 C CA . LEU A 1 100 ? -7.203 -5.488 1.605 1.00 96.12 100 LEU A CA 1
ATOM 722 C C . LEU A 1 100 ? -7.722 -4.067 1.868 1.00 96.12 100 LEU A C 1
ATOM 724 O O . LEU A 1 100 ? -7.815 -3.276 0.924 1.00 96.12 100 LEU A O 1
ATOM 728 N N . PRO A 1 101 ? -8.042 -3.718 3.122 1.00 97.44 101 PRO A N 1
ATOM 729 C CA . PRO A 1 101 ? -8.349 -2.349 3.518 1.00 97.44 101 PRO A CA 1
ATOM 730 C C . PRO A 1 101 ? -7.195 -1.394 3.186 1.00 97.44 101 PRO A C 1
ATOM 732 O O . PRO A 1 101 ? -6.054 -1.629 3.598 1.00 97.44 101 PRO A O 1
ATOM 735 N N . VAL A 1 102 ? -7.475 -0.304 2.468 1.00 98.38 102 VAL A N 1
ATOM 736 C CA . VAL A 1 102 ? -6.471 0.710 2.114 1.00 98.38 102 VAL A CA 1
ATOM 737 C C . VAL A 1 102 ? -6.765 2.026 2.820 1.00 98.38 102 VAL A C 1
ATOM 739 O O . VAL A 1 102 ? -7.875 2.549 2.767 1.00 98.38 102 VAL A O 1
ATOM 742 N N . PHE A 1 103 ? -5.736 2.592 3.441 1.00 98.50 103 PHE A N 1
ATOM 743 C CA . PHE A 1 103 ? -5.773 3.878 4.117 1.00 98.50 103 PHE A CA 1
ATOM 744 C C . PHE A 1 103 ? -4.732 4.821 3.523 1.00 98.50 103 PHE A C 1
ATOM 746 O O . PHE A 1 103 ? -3.570 4.443 3.366 1.00 98.50 103 PHE A O 1
ATOM 753 N N . ILE A 1 104 ? -5.116 6.064 3.246 1.00 98.44 104 ILE A N 1
ATOM 754 C CA . ILE A 1 104 ? -4.231 7.095 2.699 1.00 98.44 104 ILE A CA 1
ATOM 755 C C . ILE A 1 104 ? -3.890 8.113 3.784 1.00 98.44 104 ILE A C 1
ATOM 757 O O . ILE A 1 104 ? -4.766 8.687 4.431 1.00 98.44 104 ILE A O 1
ATOM 761 N N . LYS A 1 105 ? -2.596 8.355 3.994 1.00 98.19 105 LYS A N 1
ATOM 762 C CA . LYS A 1 105 ? -2.114 9.352 4.950 1.00 98.19 105 LYS A CA 1
ATOM 763 C C . LYS A 1 105 ? -2.517 10.758 4.507 1.00 98.19 105 LYS A C 1
ATOM 765 O O . LYS A 1 105 ? -2.009 11.238 3.497 1.00 98.19 105 LYS A O 1
ATOM 770 N N . GLN A 1 106 ? -3.327 11.430 5.321 1.00 97.81 106 GLN A N 1
ATOM 771 C CA . GLN A 1 106 ? -3.719 12.830 5.130 1.00 97.81 106 GLN A CA 1
ATOM 772 C C . GLN A 1 106 ? -2.833 13.783 5.942 1.00 97.81 106 GLN A C 1
ATOM 774 O O . GLN A 1 106 ? -2.456 14.854 5.479 1.00 97.81 106 GLN A O 1
ATOM 779 N N . ALA A 1 107 ? -2.473 13.396 7.170 1.00 96.00 107 ALA A N 1
ATOM 780 C CA . ALA A 1 107 ? -1.580 14.163 8.039 1.00 96.00 107 ALA A CA 1
ATOM 781 C C . ALA A 1 107 ? -0.879 13.247 9.055 1.00 96.00 107 ALA A C 1
ATOM 783 O O . ALA A 1 107 ? -1.056 12.025 9.050 1.00 96.00 107 ALA A O 1
ATOM 784 N N . ALA A 1 108 ? -0.067 13.820 9.947 1.00 93.50 108 ALA A N 1
ATOM 785 C CA . ALA A 1 108 ? 0.398 13.094 11.125 1.00 93.50 108 ALA A CA 1
ATOM 786 C C . ALA A 1 108 ? -0.815 12.593 11.928 1.00 93.50 108 ALA A C 1
ATOM 788 O O . ALA A 1 108 ? -1.731 13.357 12.210 1.00 93.50 108 ALA A O 1
ATOM 789 N N . GLY A 1 109 ? -0.853 11.291 12.217 1.00 94.06 109 GLY A N 1
ATOM 790 C CA . GLY A 1 109 ? -1.955 10.667 12.955 1.00 94.06 109 GLY A CA 1
ATOM 791 C C . GLY A 1 109 ? -3.288 10.534 12.208 1.00 94.06 109 GLY A C 1
ATOM 792 O O . GLY A 1 109 ? -4.186 9.923 12.766 1.00 94.06 109 GLY A O 1
ATOM 793 N N . ARG A 1 110 ? -3.432 11.030 10.967 1.00 97.50 110 ARG A N 1
ATOM 794 C CA . ARG A 1 110 ? -4.698 10.965 10.209 1.00 97.50 110 ARG A CA 1
ATOM 795 C C . ARG A 1 110 ? -4.562 10.145 8.933 1.00 97.50 110 ARG A C 1
ATOM 797 O O . ARG A 1 110 ? -3.832 10.541 8.016 1.00 97.50 110 ARG A O 1
ATOM 804 N N . TRP A 1 111 ? -5.296 9.042 8.874 1.00 98.38 111 TRP A N 1
ATOM 805 C CA . TRP A 1 111 ? -5.320 8.094 7.766 1.00 98.38 111 TRP A CA 1
ATOM 806 C C . TRP A 1 111 ? -6.750 7.901 7.280 1.00 98.38 111 TRP A C 1
ATOM 808 O O . TRP A 1 111 ? -7.577 7.347 7.994 1.00 98.38 111 TRP A O 1
ATOM 818 N N . GLN A 1 112 ? -7.043 8.362 6.071 1.00 98.44 112 GLN A N 1
ATOM 819 C CA . GLN A 1 112 ? -8.374 8.252 5.493 1.00 98.44 112 GLN A CA 1
ATOM 820 C C . GLN A 1 112 ? -8.597 6.855 4.924 1.00 98.44 112 GLN A C 1
ATOM 822 O O . GLN A 1 112 ? -7.768 6.388 4.142 1.00 98.44 112 GLN A O 1
ATOM 827 N N . PHE A 1 113 ? -9.699 6.198 5.273 1.00 98.25 113 PHE A N 1
ATOM 828 C CA . PHE A 1 113 ? -10.061 4.925 4.664 1.00 98.25 113 PHE A CA 1
ATOM 829 C C . PHE A 1 113 ? -10.542 5.137 3.225 1.00 98.25 113 PHE A C 1
ATOM 831 O O . PHE A 1 113 ? -11.479 5.890 2.969 1.00 98.25 113 PHE A O 1
ATOM 838 N N . SER A 1 114 ? -9.888 4.469 2.277 1.00 97.81 114 SER A N 1
ATOM 839 C CA . SER A 1 114 ? -10.168 4.582 0.842 1.00 97.81 114 SER A CA 1
ATOM 840 C C . SER A 1 114 ? -11.042 3.444 0.309 1.00 97.81 114 SER A C 1
ATOM 842 O O . SER A 1 114 ? -11.385 3.461 -0.872 1.00 97.81 114 SER A O 1
ATOM 844 N N . GLY A 1 115 ? -11.371 2.456 1.144 1.00 96.81 115 GLY A N 1
ATOM 845 C CA . GLY A 1 115 ? -12.105 1.254 0.755 1.00 96.81 115 GLY A CA 1
ATOM 846 C C . GLY A 1 115 ? -11.245 -0.008 0.755 1.00 96.81 115 GLY A C 1
ATOM 847 O O . GLY A 1 115 ? -10.076 -0.011 1.154 1.00 96.81 115 GLY A O 1
ATOM 848 N N . GLU A 1 116 ? -11.851 -1.100 0.302 1.00 97.31 116 GLU A N 1
ATOM 849 C CA . GLU A 1 116 ? -11.193 -2.392 0.144 1.00 97.31 116 GLU A CA 1
ATOM 850 C C . GLU A 1 116 ? -10.726 -2.593 -1.297 1.00 97.31 116 GLU A C 1
ATOM 852 O O . GLU A 1 116 ? -11.471 -2.363 -2.250 1.00 97.31 116 GLU A O 1
ATOM 857 N N . PHE A 1 117 ? -9.489 -3.054 -1.454 1.00 97.88 117 PHE A N 1
ATOM 858 C CA . PHE A 1 117 ? -8.860 -3.264 -2.753 1.00 97.88 117 PHE A CA 1
ATOM 859 C C . PHE A 1 117 ? -8.320 -4.679 -2.869 1.00 97.88 117 PHE A C 1
ATOM 861 O O . PHE A 1 117 ? -8.049 -5.341 -1.873 1.00 97.88 117 PHE A O 1
ATOM 868 N N . ARG A 1 118 ? -8.095 -5.133 -4.095 1.00 97.38 118 ARG A N 1
ATOM 869 C CA . ARG A 1 118 ? -7.352 -6.360 -4.381 1.00 97.38 118 ARG A CA 1
ATOM 870 C C . ARG A 1 118 ? -6.242 -6.078 -5.380 1.00 97.38 118 ARG A C 1
ATOM 872 O O . ARG A 1 118 ? -6.334 -5.151 -6.186 1.00 97.38 118 ARG A O 1
ATOM 879 N N . VAL A 1 119 ? -5.210 -6.912 -5.355 1.00 97.94 119 VAL A N 1
ATOM 880 C CA . VAL A 1 119 ? -4.119 -6.853 -6.332 1.00 97.94 119 VAL A CA 1
ATOM 881 C C . VAL A 1 119 ? -4.638 -7.284 -7.697 1.00 97.94 119 VAL A C 1
ATOM 883 O O . VAL A 1 119 ? -5.138 -8.400 -7.847 1.00 97.94 119 VAL A O 1
ATOM 886 N N . 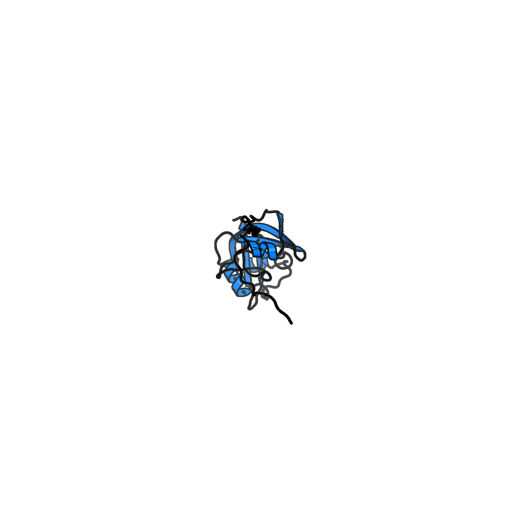ALA A 1 120 ? -4.513 -6.401 -8.683 1.00 97.50 120 ALA A N 1
ATOM 887 C CA . ALA A 1 120 ? -4.769 -6.715 -10.082 1.00 97.50 120 ALA A CA 1
ATOM 888 C C . ALA A 1 120 ? -3.516 -7.321 -10.722 1.00 97.50 120 ALA A C 1
ATOM 890 O O . ALA A 1 120 ? -3.539 -8.456 -11.188 1.00 97.50 120 ALA A O 1
ATOM 891 N N . GLU A 1 121 ? -2.407 -6.589 -10.660 1.00 97.75 121 GLU A N 1
ATOM 892 C CA . GLU A 1 121 ? -1.139 -6.942 -11.294 1.00 97.75 121 GLU A CA 1
ATOM 893 C C . GLU A 1 121 ? 0.033 -6.416 -10.465 1.00 97.75 121 GLU A C 1
ATOM 895 O O . GLU A 1 121 ? -0.127 -5.541 -9.610 1.00 97.75 121 GLU A O 1
ATOM 900 N N . PHE A 1 122 ? 1.229 -6.933 -10.735 1.00 98.38 122 PHE A N 1
ATOM 901 C CA . PHE A 1 122 ? 2.461 -6.366 -10.210 1.00 98.38 122 PHE A CA 1
ATOM 902 C C . PHE A 1 122 ? 3.601 -6.489 -11.221 1.00 98.38 122 PHE A C 1
ATOM 904 O O . PHE A 1 122 ? 3.615 -7.391 -12.055 1.00 98.38 122 PHE A O 1
ATOM 911 N N . PHE A 1 123 ? 4.586 -5.605 -11.094 1.00 98.06 123 PHE A N 1
ATOM 912 C CA . PHE A 1 123 ? 5.800 -5.592 -11.901 1.00 98.06 123 PHE A CA 1
ATOM 913 C C . PHE A 1 123 ? 7.022 -5.475 -10.994 1.00 98.06 123 PHE A C 1
ATOM 915 O O . PHE A 1 123 ? 6.988 -4.762 -9.988 1.00 98.06 123 PHE A O 1
ATOM 922 N N . VAL A 1 124 ? 8.106 -6.147 -11.368 1.00 97.25 124 VAL A N 1
ATOM 923 C CA . VAL A 1 124 ? 9.420 -6.040 -10.704 1.00 97.25 124 VAL A CA 1
ATOM 924 C C . VAL A 1 124 ? 10.470 -5.392 -11.607 1.00 97.25 124 VAL A C 1
ATOM 926 O O . VAL A 1 124 ? 11.487 -4.910 -11.119 1.00 97.25 124 VAL A O 1
ATOM 929 N N . ASP A 1 125 ? 10.208 -5.349 -12.913 1.00 97.00 125 ASP A N 1
ATOM 930 C CA . ASP A 1 125 ? 11.031 -4.725 -13.939 1.00 97.00 125 ASP A CA 1
ATOM 931 C C . ASP A 1 125 ? 10.206 -4.460 -15.221 1.00 97.00 125 ASP A C 1
ATOM 933 O O . ASP A 1 125 ? 8.973 -4.538 -15.238 1.00 97.00 125 ASP A O 1
ATOM 937 N N . GLY A 1 126 ? 10.891 -4.086 -16.302 1.00 97.62 126 GLY A N 1
ATOM 938 C CA . GLY A 1 126 ? 10.278 -3.882 -17.613 1.00 97.62 126 GLY A CA 1
ATOM 939 C C . GLY A 1 126 ? 9.686 -2.481 -17.844 1.00 97.62 126 GLY A C 1
ATOM 940 O O . GLY A 1 126 ? 9.821 -1.586 -17.003 1.00 97.62 126 GLY A O 1
ATOM 941 N N . PRO A 1 127 ? 9.073 -2.247 -19.021 1.00 97.56 127 PRO A N 1
ATOM 942 C CA . PRO A 1 127 ? 8.565 -0.930 -19.413 1.00 97.56 127 PRO A CA 1
ATOM 943 C C . PRO A 1 127 ? 7.493 -0.393 -18.463 1.00 97.56 127 PRO A C 1
ATOM 945 O O . PRO A 1 127 ? 7.636 0.712 -17.949 1.00 97.56 127 PRO A O 1
ATOM 948 N N . ARG A 1 128 ? 6.492 -1.215 -18.121 1.00 97.44 128 ARG A N 1
ATOM 949 C CA . ARG A 1 128 ? 5.398 -0.830 -17.212 1.00 97.44 128 ARG A CA 1
ATOM 950 C C . ARG A 1 128 ? 5.895 -0.448 -15.818 1.00 97.44 128 ARG A C 1
ATOM 952 O O . ARG A 1 128 ? 5.434 0.539 -15.255 1.00 97.44 128 ARG A O 1
ATOM 959 N N . PHE A 1 129 ? 6.887 -1.166 -15.290 1.00 97.94 129 PHE A N 1
ATOM 960 C CA . PHE A 1 129 ? 7.539 -0.808 -14.028 1.00 97.94 129 PHE A CA 1
ATOM 961 C C . PHE A 1 129 ? 8.178 0.584 -14.093 1.00 97.94 129 PHE A C 1
ATOM 963 O O . PHE A 1 129 ? 7.963 1.409 -13.206 1.00 97.94 129 PHE A O 1
ATOM 970 N N . LYS A 1 130 ? 8.932 0.867 -15.163 1.00 97.94 130 LYS A N 1
ATOM 971 C CA . LYS A 1 130 ? 9.588 2.168 -15.361 1.00 97.94 130 LYS A CA 1
ATOM 972 C C . LYS A 1 130 ? 8.570 3.292 -15.543 1.00 97.94 130 LYS A C 1
ATOM 974 O O . LYS A 1 130 ? 8.742 4.349 -14.946 1.00 97.94 130 LYS A O 1
ATOM 979 N N . GLU A 1 131 ? 7.512 3.055 -16.313 1.00 97.38 131 GLU A N 1
ATOM 980 C CA . GLU A 1 131 ? 6.429 4.015 -16.552 1.00 97.38 131 GLU A CA 1
ATOM 981 C C . GLU A 1 131 ? 5.721 4.417 -15.255 1.00 97.38 131 GLU A C 1
ATOM 983 O O . GLU A 1 131 ? 5.522 5.602 -15.016 1.00 97.38 131 GLU A O 1
ATOM 988 N N . CYS A 1 132 ? 5.402 3.462 -14.376 1.00 96.50 132 CYS A N 1
ATOM 989 C CA . CYS A 1 132 ? 4.755 3.767 -13.096 1.00 96.50 132 CYS A CA 1
ATOM 990 C C . CYS A 1 132 ? 5.649 4.555 -12.123 1.00 96.50 132 CYS A C 1
ATOM 992 O O . CYS A 1 132 ? 5.136 5.233 -11.232 1.00 96.50 132 CYS A O 1
ATOM 994 N N . ILE A 1 133 ? 6.974 4.449 -12.256 1.00 97.38 133 ILE A N 1
ATOM 995 C CA . ILE A 1 133 ? 7.945 5.167 -11.415 1.00 97.38 133 ILE A CA 1
ATOM 996 C C . ILE A 1 133 ? 8.300 6.532 -12.024 1.00 97.38 133 ILE A C 1
ATOM 998 O O . ILE A 1 133 ? 8.681 7.461 -11.308 1.00 97.38 133 ILE A O 1
ATOM 1002 N N . ALA A 1 134 ? 8.165 6.684 -13.342 1.00 96.56 134 ALA A N 1
ATOM 1003 C CA . ALA A 1 134 ? 8.435 7.937 -14.028 1.00 96.56 134 ALA A CA 1
ATOM 1004 C C . ALA A 1 134 ? 7.579 9.075 -13.445 1.00 96.56 134 ALA A C 1
ATOM 1006 O O . ALA A 1 134 ? 6.374 8.945 -13.253 1.00 96.56 134 ALA A O 1
ATOM 1007 N N . GLY A 1 135 ? 8.223 10.195 -13.108 1.00 92.31 135 GLY A N 1
ATOM 1008 C CA . GLY A 1 135 ? 7.550 11.351 -12.506 1.00 92.31 135 GLY A CA 1
ATOM 1009 C C . GLY A 1 135 ? 7.085 11.158 -11.055 1.00 92.31 135 GLY A C 1
ATOM 1010 O O . GLY A 1 135 ? 6.570 12.100 -10.461 1.00 92.31 135 GLY A O 1
ATOM 1011 N N . SER A 1 136 ? 7.305 9.993 -10.433 1.00 93.31 136 SER A N 1
ATOM 1012 C CA . SER A 1 136 ? 6.823 9.715 -9.072 1.00 93.31 136 SER A CA 1
ATOM 1013 C C . SER A 1 136 ? 7.704 10.304 -7.958 1.00 93.31 136 SER A C 1
ATOM 1015 O O . SER A 1 136 ? 7.419 10.105 -6.777 1.00 93.31 136 SER A O 1
ATOM 1017 N N . GLY A 1 137 ? 8.842 10.912 -8.310 1.00 94.31 137 GLY A N 1
ATOM 1018 C CA . GLY A 1 137 ? 9.875 11.343 -7.360 1.00 94.31 137 GLY A CA 1
ATOM 1019 C C . GLY A 1 137 ? 10.690 10.200 -6.732 1.00 94.31 137 GLY A C 1
ATOM 1020 O O . GLY A 1 137 ? 11.434 10.430 -5.780 1.00 94.31 137 GLY A O 1
ATOM 1021 N N . ARG A 1 138 ? 10.558 8.962 -7.232 1.00 95.12 138 ARG A N 1
ATOM 1022 C CA . ARG A 1 138 ? 11.298 7.776 -6.761 1.00 95.12 138 ARG A CA 1
ATOM 1023 C C . ARG A 1 138 ? 12.267 7.318 -7.852 1.00 95.12 138 ARG A C 1
ATOM 1025 O O . ARG A 1 138 ? 11.979 7.454 -9.035 1.00 95.12 138 ARG A O 1
ATOM 1032 N N . SER A 1 139 ? 13.411 6.757 -7.466 1.00 95.88 139 SER A N 1
ATOM 1033 C CA . SER A 1 139 ? 14.339 6.128 -8.416 1.00 95.88 139 SER A CA 1
ATOM 1034 C C . SER A 1 139 ? 14.003 4.649 -8.604 1.00 95.88 139 SER A C 1
ATOM 1036 O O . SER A 1 139 ? 13.497 4.014 -7.674 1.00 95.88 139 SER A O 1
ATOM 1038 N N . LEU A 1 140 ? 14.350 4.075 -9.763 1.00 95.75 140 LEU A N 1
ATOM 1039 C CA . LEU A 1 140 ? 14.143 2.646 -10.049 1.00 95.75 140 LEU A CA 1
ATOM 1040 C C . LEU A 1 140 ? 14.779 1.749 -8.977 1.00 95.75 140 LEU A C 1
ATOM 1042 O O . LEU A 1 140 ? 14.131 0.845 -8.469 1.00 95.75 140 LEU A O 1
ATOM 1046 N N . ALA A 1 141 ? 16.008 2.062 -8.553 1.00 95.06 141 ALA A N 1
ATOM 1047 C CA . ALA A 1 141 ? 16.722 1.303 -7.522 1.00 95.06 141 ALA A CA 1
ATOM 1048 C C . ALA A 1 141 ? 16.058 1.359 -6.130 1.00 95.06 141 ALA A C 1
ATOM 1050 O O . ALA A 1 141 ? 16.337 0.525 -5.272 1.00 95.06 141 ALA A O 1
ATOM 1051 N N . SER A 1 142 ? 15.190 2.347 -5.882 1.00 95.44 142 SER A N 1
ATOM 1052 C CA . SER A 1 142 ? 14.493 2.505 -4.600 1.00 95.44 142 SER A CA 1
ATOM 1053 C C . SER A 1 142 ? 13.170 1.738 -4.517 1.00 95.44 142 SER A C 1
ATOM 1055 O O . SER A 1 142 ? 12.544 1.730 -3.447 1.00 95.44 142 SER A O 1
ATOM 1057 N N . VAL A 1 143 ? 12.728 1.129 -5.621 1.00 97.06 143 VAL A N 1
ATOM 1058 C CA . VAL A 1 143 ? 11.447 0.427 -5.754 1.00 97.06 143 VAL A CA 1
ATOM 1059 C C . VAL A 1 143 ? 11.707 -1.057 -6.002 1.00 97.06 143 VAL A C 1
ATOM 1061 O O . VAL A 1 143 ? 12.513 -1.416 -6.849 1.00 97.06 143 VAL A O 1
ATOM 1064 N N . SER A 1 144 ? 11.035 -1.914 -5.234 1.00 97.19 144 SER A N 1
ATOM 1065 C CA . SER A 1 144 ? 11.141 -3.375 -5.333 1.00 97.19 144 SER A CA 1
ATOM 1066 C C . SER A 1 144 ? 10.027 -3.987 -6.177 1.00 97.19 144 SER A C 1
ATOM 1068 O O . SER A 1 144 ? 10.256 -4.926 -6.929 1.00 97.19 144 SER A O 1
ATOM 1070 N N . TYR A 1 145 ? 8.816 -3.449 -6.032 1.00 98.06 145 TYR A N 1
ATOM 1071 C CA . TYR A 1 145 ? 7.614 -3.866 -6.742 1.00 98.06 145 TYR A CA 1
ATOM 1072 C C . TYR A 1 145 ? 6.788 -2.627 -7.077 1.00 98.06 145 TYR A C 1
ATOM 1074 O O . TYR A 1 145 ? 6.665 -1.709 -6.262 1.00 98.06 145 TYR A O 1
ATOM 1082 N N . VAL A 1 146 ? 6.176 -2.637 -8.252 1.00 98.25 146 VAL A N 1
ATOM 1083 C CA . VAL A 1 146 ? 5.007 -1.816 -8.568 1.00 98.25 146 VAL A CA 1
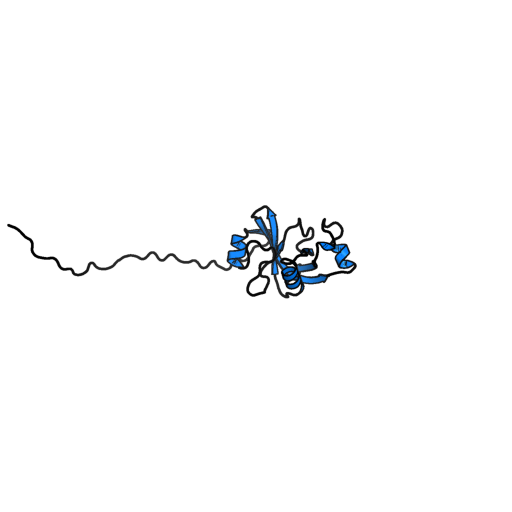ATOM 1084 C C . VAL A 1 146 ? 3.799 -2.727 -8.447 1.00 98.25 14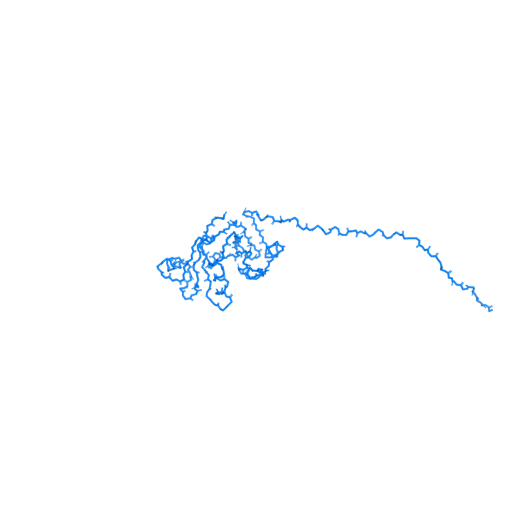6 VAL A C 1
ATOM 1086 O O . VAL A 1 146 ? 3.758 -3.755 -9.113 1.00 98.25 146 VAL A O 1
ATOM 1089 N N . VAL A 1 147 ? 2.830 -2.374 -7.605 1.00 98.44 147 VAL A N 1
ATOM 1090 C CA . VAL A 1 147 ? 1.596 -3.152 -7.431 1.00 98.44 147 VAL A CA 1
ATOM 1091 C C . VAL A 1 147 ? 0.409 -2.307 -7.870 1.00 98.44 147 VAL A C 1
ATOM 1093 O O . VAL A 1 147 ? 0.222 -1.195 -7.375 1.00 98.44 147 VAL A O 1
ATOM 1096 N N . LEU A 1 148 ? -0.385 -2.840 -8.796 1.00 98.38 148 LEU A N 1
ATOM 1097 C CA . LEU A 1 148 ? -1.633 -2.237 -9.242 1.00 98.38 148 LEU A CA 1
ATOM 1098 C C . LEU A 1 148 ? -2.791 -2.785 -8.415 1.00 98.38 148 LEU A C 1
ATOM 1100 O O . LEU A 1 148 ? -2.996 -4.000 -8.330 1.00 98.38 148 LEU A O 1
ATOM 1104 N N . LEU A 1 149 ? -3.556 -1.879 -7.815 1.00 98.12 149 LEU A N 1
ATOM 1105 C CA . LEU A 1 149 ? -4.739 -2.199 -7.031 1.00 98.12 149 LEU A CA 1
ATOM 1106 C C . LEU A 1 149 ? -6.005 -1.813 -7.793 1.00 98.12 149 LEU A C 1
ATOM 1108 O O . LEU A 1 149 ? -6.063 -0.783 -8.462 1.00 98.12 149 LEU A O 1
ATOM 1112 N N . GLN A 1 150 ? -7.040 -2.630 -7.634 1.00 97.56 150 GLN A N 1
ATOM 1113 C CA . GLN A 1 150 ? -8.394 -2.357 -8.114 1.00 97.56 150 GLN A CA 1
ATOM 1114 C C . GLN A 1 150 ? -9.390 -2.490 -6.954 1.00 97.56 150 GLN A C 1
ATOM 1116 O O . GLN A 1 150 ? -9.103 -3.241 -6.013 1.00 97.56 150 GLN A O 1
ATOM 1121 N N . PRO A 1 151 ? -10.546 -1.803 -7.000 1.00 96.69 151 PRO A N 1
ATOM 1122 C CA . PRO A 1 151 ? -11.616 -2.007 -6.026 1.00 96.69 151 PRO A CA 1
ATOM 1123 C C . PRO A 1 151 ? -11.987 -3.493 -5.879 1.00 96.69 151 PRO A C 1
ATOM 1125 O O . PRO A 1 151 ? -12.021 -4.238 -6.864 1.00 96.69 151 PRO A O 1
ATOM 1128 N N . GLY A 1 152 ? -12.174 -3.921 -4.627 1.00 82.94 152 GLY A N 1
ATOM 1129 C CA . GLY A 1 152 ? -12.297 -5.320 -4.207 1.00 82.94 152 GLY A CA 1
ATOM 1130 C C . GLY A 1 152 ? -13.645 -5.971 -4.461 1.00 82.94 152 GLY A C 1
ATOM 1131 O O . GLY A 1 152 ? -14.679 -5.415 -4.036 1.00 82.94 152 GLY A O 1
#

Foldseek 3Di:
DDDDDDDDDDDDDDDDPPPDPPPPPDDQPDADAFAKAFLVVVCSRQNADSPDQQGDDPLAGQAGEDECLQQVPPPFKDFFFDDDVGLSSQVRQQPDFDWHWYWYDPDVRITGTRAIKGWPHKDQDDDVLVVSCVPSPDDNNGGRMITGIDHD

Radius of gyration: 26.21 Å; chains: 1; bounding box: 41×28×107 Å